Protein AF-A0A4Z2F9F1-F1 (afdb_monomer)

Mean predicted aligned error: 13.21 Å

Foldseek 3Di:
DDDDDPPPDDDPPADDDDDDPVVVVLLVVDDDPPPCVLVPCQDDPNDGHPRHPPCSVVVSVVNDCPPPDDDDDDPDDDPDDDD

Sequence (83 aa):
MPSLTLKLIFRVTCSQRRESASDRQRDQSLTFNDPLWPMQWELGEYNCSGVDLNVMPVWMNNVTGAGVVVSIIDDGESNTLPL

pLDDT: mean 71.01, std 18.09, range [33.97, 96.69]

Structure (mmCIF, N/CA/C/O backbone):
data_AF-A0A4Z2F9F1-F1
#
_entry.id   AF-A0A4Z2F9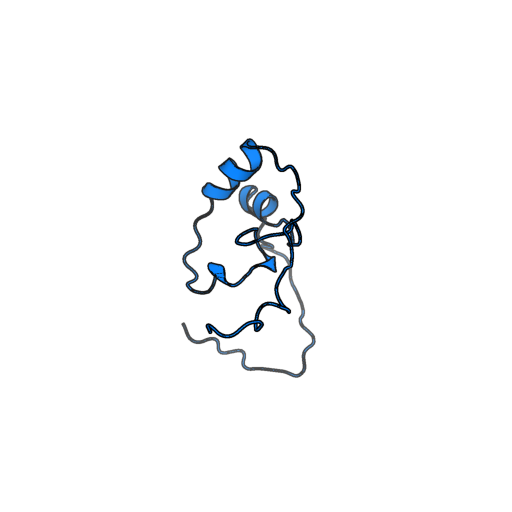F1-F1
#
loop_
_atom_site.group_PDB
_atom_site.id
_atom_site.type_symbol
_atom_site.label_atom_id
_atom_site.label_alt_id
_atom_site.label_comp_id
_atom_site.label_asym_id
_atom_site.label_entity_id
_atom_site.label_seq_id
_atom_site.pdbx_PDB_ins_code
_atom_site.Cartn_x
_atom_site.Cartn_y
_atom_site.Cartn_z
_atom_site.occupancy
_atom_site.B_iso_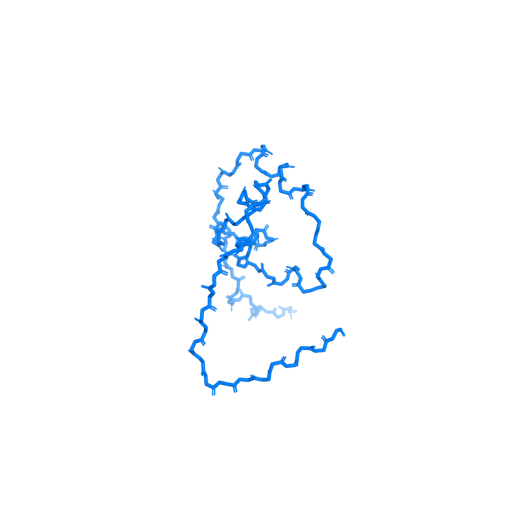or_equiv
_atom_site.auth_seq_id
_atom_site.auth_comp_id
_atom_site.auth_asym_id
_atom_site.auth_atom_id
_atom_site.pdbx_PDB_model_num
ATOM 1 N N . MET A 1 1 ? 45.038 2.947 23.411 1.00 39.66 1 MET A N 1
ATOM 2 C CA . MET A 1 1 ? 44.229 4.089 22.938 1.00 39.66 1 MET A CA 1
ATOM 3 C C . MET A 1 1 ? 43.242 3.575 21.897 1.00 39.66 1 MET A C 1
ATOM 5 O O . MET A 1 1 ? 43.667 3.375 20.765 1.00 39.66 1 MET A O 1
ATOM 9 N N . PRO A 1 2 ? 41.989 3.236 22.245 1.00 40.09 2 PRO A N 1
ATOM 10 C CA . PRO A 1 2 ? 41.014 2.843 21.239 1.00 40.09 2 PRO A CA 1
ATOM 11 C C . PRO A 1 2 ? 40.380 4.091 20.607 1.00 40.09 2 PRO A C 1
ATOM 13 O O . PRO A 1 2 ? 40.096 5.078 21.282 1.00 40.09 2 PRO A O 1
ATOM 16 N N . SER A 1 3 ? 40.239 4.021 19.287 1.00 40.69 3 SER A N 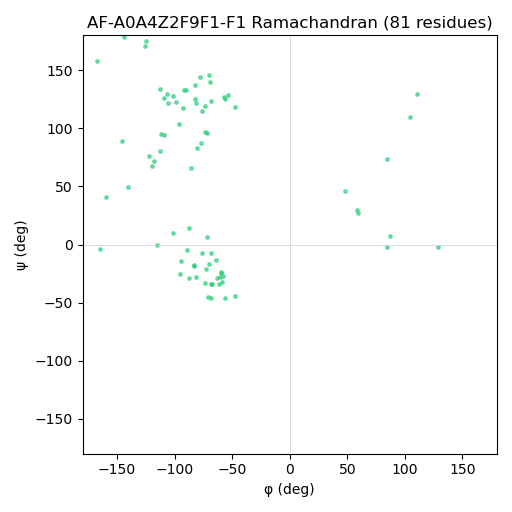1
ATOM 17 C CA . SER A 1 3 ? 39.788 5.064 18.368 1.00 40.69 3 SER A CA 1
ATOM 18 C C . SER A 1 3 ? 38.410 5.630 18.732 1.00 40.69 3 SER A C 1
ATOM 20 O O . SER A 1 3 ? 37.436 4.889 18.874 1.00 40.69 3 SER A O 1
ATOM 22 N N . LEU A 1 4 ? 38.345 6.954 18.881 1.00 44.03 4 LEU A N 1
ATOM 23 C CA . LEU A 1 4 ? 37.134 7.730 19.118 1.00 44.03 4 LEU A CA 1
ATOM 24 C C . LEU A 1 4 ? 36.546 8.199 17.779 1.00 44.03 4 LEU A C 1
ATOM 26 O O . LEU A 1 4 ? 37.235 8.801 16.962 1.00 44.03 4 LEU A O 1
ATOM 30 N N . THR A 1 5 ? 35.233 8.004 17.651 1.00 55.94 5 THR A N 1
ATOM 31 C CA . THR A 1 5 ? 34.324 8.810 16.819 1.00 55.94 5 THR A CA 1
ATOM 32 C C . THR A 1 5 ? 34.212 8.441 15.336 1.00 55.94 5 THR A C 1
ATOM 34 O O . THR A 1 5 ? 34.553 9.213 14.451 1.00 55.94 5 THR A O 1
ATOM 37 N N . LEU A 1 6 ? 33.528 7.324 15.074 1.00 42.38 6 LEU A N 1
ATOM 38 C CA . LEU A 1 6 ? 32.536 7.241 13.993 1.00 42.38 6 LEU A CA 1
ATOM 39 C C . LEU A 1 6 ? 31.180 6.881 14.624 1.00 42.38 6 LEU A C 1
ATOM 41 O O . LEU A 1 6 ? 30.680 5.765 14.536 1.00 42.38 6 LEU A O 1
ATOM 45 N N . LYS A 1 7 ? 30.627 7.811 15.406 1.00 53.56 7 LYS A N 1
ATOM 46 C CA . LYS A 1 7 ? 29.312 7.645 16.049 1.00 53.56 7 LYS A CA 1
ATOM 47 C C . LYS A 1 7 ? 28.534 8.956 16.004 1.00 53.56 7 LYS A C 1
ATOM 49 O O . LYS A 1 7 ? 28.042 9.451 17.008 1.00 53.56 7 LYS A O 1
ATOM 54 N N . LEU A 1 8 ? 28.485 9.539 14.814 1.00 46.69 8 LEU A N 1
ATOM 55 C CA . LEU A 1 8 ? 27.657 10.690 14.490 1.00 46.69 8 LEU A CA 1
ATOM 56 C C . LEU A 1 8 ? 27.238 10.483 13.033 1.00 46.69 8 LEU A C 1
ATOM 58 O O . LEU A 1 8 ? 28.066 10.679 12.158 1.00 46.69 8 LEU A O 1
ATOM 62 N N . ILE A 1 9 ? 26.117 9.803 12.763 1.00 51.69 9 ILE A N 1
ATOM 63 C CA . ILE A 1 9 ? 25.055 10.345 11.883 1.00 51.69 9 ILE A CA 1
ATOM 64 C C . ILE A 1 9 ? 23.710 9.580 11.989 1.00 51.69 9 ILE A C 1
ATOM 66 O O . ILE A 1 9 ? 22.718 10.054 11.460 1.00 51.69 9 ILE A O 1
ATOM 70 N N . PHE A 1 10 ? 23.571 8.490 12.754 1.00 33.97 10 PHE A N 1
ATOM 71 C CA . PHE A 1 10 ? 22.255 7.845 12.957 1.00 33.97 10 PHE A CA 1
ATOM 72 C C . PHE A 1 10 ? 21.874 7.775 14.442 1.00 33.97 10 PHE A C 1
ATOM 74 O O . PHE A 1 10 ? 21.967 6.742 15.097 1.00 33.97 10 PHE A O 1
ATOM 81 N N . ARG A 1 11 ? 21.449 8.909 15.005 1.00 44.94 11 ARG A N 1
ATOM 82 C CA . ARG A 1 11 ? 20.574 8.923 16.190 1.00 44.94 11 ARG A CA 1
ATOM 83 C C . ARG A 1 11 ? 19.269 9.604 15.807 1.00 44.94 11 ARG A C 1
ATOM 85 O O . ARG A 1 11 ? 18.998 10.716 16.239 1.00 44.94 11 ARG A O 1
ATOM 92 N N . VAL A 1 12 ? 18.459 8.915 15.007 1.00 47.12 12 VAL A N 1
ATOM 93 C CA . VAL A 1 12 ? 17.013 9.142 15.043 1.00 47.12 12 VAL A CA 1
ATOM 94 C C . VAL A 1 12 ? 16.543 8.499 16.345 1.00 47.12 12 VAL A C 1
ATOM 96 O O . VAL A 1 12 ? 16.450 7.281 16.457 1.00 47.12 12 VAL A O 1
ATOM 99 N N . THR A 1 13 ? 16.391 9.294 17.402 1.00 44.81 13 THR A N 1
ATOM 100 C CA . THR A 1 13 ? 15.781 8.809 18.643 1.00 44.81 13 THR A CA 1
ATOM 101 C C . THR A 1 13 ? 14.277 8.718 18.435 1.00 44.81 13 THR A C 1
ATOM 103 O O . THR A 1 13 ? 13.624 9.740 18.241 1.00 44.81 13 THR A O 1
ATOM 106 N N . CYS A 1 14 ? 13.758 7.492 18.489 1.00 51.84 14 CYS A N 1
ATOM 107 C CA . CYS A 1 14 ? 12.338 7.156 18.464 1.00 51.84 14 CYS A CA 1
ATOM 108 C C . CYS A 1 14 ? 11.526 8.025 19.440 1.00 51.84 14 CYS A C 1
ATOM 110 O O . CYS A 1 14 ? 11.754 7.975 20.652 1.00 51.84 14 CYS A O 1
ATOM 112 N N . SER A 1 15 ? 10.581 8.811 18.922 1.00 50.31 15 SER A N 1
ATOM 113 C CA . SER A 1 15 ? 9.564 9.482 19.735 1.00 50.31 15 SER A CA 1
ATOM 114 C C . SER A 1 15 ? 8.447 8.483 20.041 1.00 50.31 15 SER A C 1
ATOM 116 O O . SER A 1 15 ? 7.861 7.913 19.125 1.00 50.31 15 SER A O 1
ATOM 118 N N . GLN A 1 16 ? 8.166 8.237 21.323 1.00 49.97 16 GLN A N 1
ATOM 119 C CA . GLN A 1 16 ? 7.138 7.282 21.749 1.00 49.97 16 GLN A CA 1
ATOM 120 C C . GLN A 1 16 ? 5.736 7.835 21.463 1.00 49.97 16 GLN A C 1
ATOM 122 O O . GLN A 1 16 ? 5.162 8.556 22.285 1.00 49.97 16 GLN A O 1
ATOM 127 N N . ARG A 1 17 ? 5.148 7.452 20.328 1.00 56.72 17 ARG A N 1
ATOM 128 C CA . ARG A 1 17 ? 3.695 7.505 20.155 1.00 56.72 17 ARG A CA 1
ATOM 129 C C . ARG A 1 17 ? 3.080 6.447 21.078 1.00 56.72 17 ARG A C 1
ATOM 131 O O . ARG A 1 17 ? 3.467 5.282 21.054 1.00 56.72 17 ARG A O 1
ATOM 138 N N . ARG A 1 18 ? 2.170 6.856 21.969 1.00 53.66 18 ARG A N 1
ATOM 139 C CA . ARG A 1 18 ? 1.444 5.924 22.847 1.00 53.66 18 ARG A CA 1
ATOM 140 C C . ARG A 1 18 ? 0.349 5.236 22.045 1.00 53.66 18 ARG A C 1
ATOM 142 O O . ARG A 1 18 ? -0.785 5.704 22.031 1.00 53.66 18 ARG A O 1
ATOM 149 N N . GLU A 1 19 ? 0.696 4.138 21.398 1.00 58.59 19 GLU A N 1
ATOM 150 C CA . GLU A 1 19 ? -0.302 3.198 20.900 1.00 58.59 19 GLU A CA 1
ATOM 151 C C . GLU A 1 19 ? -0.829 2.330 22.040 1.00 58.59 19 GLU A C 1
ATOM 153 O O . GLU A 1 19 ? -0.112 2.000 22.993 1.00 58.59 19 GLU A O 1
ATOM 158 N N . SER A 1 20 ? -2.116 2.006 21.974 1.00 57.59 20 SER A N 1
ATOM 159 C CA . SER A 1 20 ? -2.766 1.191 22.990 1.00 57.59 20 SER A CA 1
ATOM 160 C C . SER A 1 20 ? -2.261 -0.257 22.898 1.00 57.59 20 SER A C 1
ATOM 162 O O . SER A 1 20 ? -1.970 -0.756 21.813 1.00 57.59 20 SER A O 1
ATOM 164 N N . ALA A 1 21 ? -2.144 -0.971 24.024 1.00 57.25 21 ALA A N 1
ATOM 165 C CA . ALA A 1 21 ? -1.688 -2.370 24.012 1.00 57.25 21 ALA A CA 1
ATOM 166 C C . ALA A 1 21 ? -2.578 -3.276 23.132 1.00 57.25 21 ALA A C 1
ATOM 168 O O . ALA A 1 21 ? -2.100 -4.260 22.573 1.00 57.25 21 ALA A O 1
ATOM 169 N N . SER A 1 22 ? -3.853 -2.909 22.968 1.00 59.69 22 SER A N 1
ATOM 170 C CA . SER A 1 22 ? -4.791 -3.559 22.054 1.00 59.69 22 SER A CA 1
ATOM 171 C C . SER A 1 22 ? -4.455 -3.369 20.576 1.00 59.69 22 SER A C 1
ATOM 173 O O . SER A 1 22 ? -4.702 -4.295 19.811 1.00 59.69 22 SER A O 1
ATOM 175 N N . ASP A 1 23 ? -3.896 -2.227 20.162 1.00 58.41 23 ASP A N 1
ATOM 176 C CA . ASP A 1 23 ? -3.511 -2.005 18.757 1.00 58.41 23 ASP A CA 1
ATOM 177 C C . ASP A 1 23 ? -2.332 -2.898 18.376 1.00 58.41 23 ASP A C 1
ATOM 179 O O . ASP A 1 23 ? -2.411 -3.650 17.406 1.00 58.41 23 ASP A O 1
ATOM 183 N N . ARG A 1 24 ? -1.306 -2.949 19.235 1.00 58.56 24 ARG A N 1
ATOM 184 C CA . ARG A 1 24 ? -0.142 -3.835 19.051 1.00 58.56 24 ARG A CA 1
ATOM 185 C C . ARG A 1 24 ? -0.510 -5.314 18.975 1.00 58.56 24 ARG A C 1
ATOM 187 O O . ARG A 1 24 ? 0.177 -6.092 18.325 1.00 58.56 24 ARG A O 1
ATOM 194 N N . GLN A 1 25 ? -1.559 -5.723 19.685 1.00 55.22 25 GLN A N 1
ATOM 195 C CA . GLN A 1 25 ? -1.998 -7.116 19.717 1.00 55.22 25 GLN A CA 1
ATOM 196 C C . GLN A 1 25 ? -2.859 -7.489 18.501 1.00 55.22 25 GLN A C 1
ATOM 198 O O . GLN A 1 25 ? -2.861 -8.649 18.096 1.00 55.22 25 GLN A O 1
ATOM 203 N N . ARG A 1 26 ? -3.570 -6.528 17.898 1.00 55.41 26 ARG A N 1
ATOM 204 C CA . ARG A 1 26 ? -4.309 -6.757 16.648 1.00 55.41 26 ARG A CA 1
ATOM 205 C C . ARG A 1 26 ? -3.370 -6.865 15.444 1.00 55.41 26 ARG A C 1
ATOM 207 O O . ARG A 1 26 ? -3.638 -7.668 14.552 1.00 55.41 26 ARG A O 1
ATOM 214 N N . ASP A 1 27 ? -2.252 -6.137 15.471 1.00 58.78 27 ASP A N 1
ATOM 215 C CA . ASP A 1 27 ? -1.217 -6.148 14.422 1.00 58.78 27 ASP A CA 1
ATOM 216 C C . ASP A 1 27 ? -0.570 -7.521 14.222 1.00 58.78 27 ASP A C 1
ATOM 218 O O . ASP A 1 27 ? -0.348 -7.977 13.105 1.00 58.78 27 ASP A O 1
ATOM 222 N N . GLN A 1 28 ? -0.437 -8.283 15.307 1.00 61.19 28 GLN A N 1
ATOM 223 C CA . GLN A 1 28 ? 0.125 -9.638 15.289 1.00 61.19 28 GLN A CA 1
ATOM 224 C C . GLN A 1 28 ? -0.743 -10.687 14.568 1.00 61.19 28 GLN A C 1
ATOM 226 O O . GLN A 1 28 ? -0.306 -11.827 14.418 1.00 61.19 28 GLN A O 1
ATOM 231 N N . SER A 1 29 ? -1.971 -10.349 14.153 1.00 65.56 29 SER A N 1
ATOM 232 C CA . SER A 1 29 ? -2.848 -11.274 13.416 1.00 65.56 29 SER A CA 1
ATOM 233 C C . SER A 1 29 ? -2.562 -11.330 11.911 1.00 65.56 29 SER A C 1
ATOM 235 O O . SER A 1 29 ? -2.959 -12.296 11.258 1.00 65.56 29 SER A O 1
ATOM 237 N N . LEU A 1 30 ? -1.862 -10.331 11.364 1.00 74.56 30 LEU A N 1
ATOM 238 C CA . LEU A 1 30 ? -1.475 -10.282 9.958 1.00 74.56 30 LEU A CA 1
ATOM 239 C C . LEU A 1 30 ? -0.077 -10.889 9.790 1.00 74.56 30 LEU A C 1
ATOM 241 O O . LEU A 1 30 ? 0.907 -10.395 10.336 1.00 74.56 30 LEU A O 1
ATOM 245 N N . THR A 1 31 ? 0.015 -11.983 9.034 1.00 80.00 31 THR A N 1
ATOM 246 C CA . THR A 1 31 ? 1.290 -12.634 8.701 1.00 80.00 31 THR A CA 1
ATOM 247 C C . THR A 1 31 ? 1.664 -12.345 7.255 1.00 80.00 31 THR A C 1
ATOM 249 O O . THR A 1 31 ? 0.924 -12.718 6.342 1.00 80.00 31 THR A O 1
ATOM 252 N N . PHE A 1 32 ? 2.830 -11.737 7.045 1.00 84.88 32 PHE A N 1
ATOM 253 C CA . PHE A 1 32 ? 3.365 -11.425 5.722 1.00 84.88 32 PHE A CA 1
ATOM 254 C C . PHE A 1 32 ? 4.517 -12.378 5.386 1.00 84.88 32 PHE A C 1
ATOM 256 O O . PHE A 1 32 ? 5.436 -12.551 6.183 1.00 84.88 32 PHE A O 1
ATOM 263 N N . ASN A 1 33 ? 4.460 -12.997 4.204 1.00 88.50 33 ASN A N 1
ATOM 264 C CA . ASN A 1 33 ? 5.479 -13.939 3.715 1.00 88.50 33 ASN A CA 1
ATOM 265 C C . ASN A 1 33 ? 6.445 -13.303 2.698 1.00 88.50 33 ASN A C 1
ATOM 267 O O . ASN A 1 33 ? 7.211 -14.021 2.060 1.00 88.50 33 ASN A O 1
ATOM 271 N N . ASP A 1 34 ? 6.397 -11.980 2.523 1.00 87.44 34 ASP A N 1
ATOM 272 C CA . ASP A 1 34 ? 7.343 -11.243 1.684 1.00 87.44 34 ASP A CA 1
ATOM 273 C C . ASP A 1 34 ? 8.707 -11.161 2.407 1.00 87.44 34 ASP A C 1
ATOM 275 O O . ASP A 1 34 ? 8.782 -10.596 3.501 1.00 87.44 34 ASP A O 1
ATOM 279 N N . PRO A 1 35 ? 9.802 -11.712 1.845 1.00 89.25 35 PRO A N 1
ATOM 280 C CA . PRO A 1 35 ? 11.129 -11.636 2.458 1.00 89.25 35 PRO A CA 1
ATOM 281 C C . PRO A 1 35 ? 11.638 -10.203 2.659 1.00 89.25 35 PRO A C 1
ATOM 283 O O . PRO A 1 35 ? 12.485 -9.975 3.524 1.00 89.25 35 PRO A O 1
ATOM 286 N N . LEU A 1 36 ? 11.140 -9.248 1.866 1.00 88.00 36 LEU A N 1
ATOM 287 C CA . LEU A 1 36 ? 11.480 -7.828 1.956 1.00 88.00 36 LEU A CA 1
ATOM 288 C C . LEU A 1 36 ? 10.567 -7.060 2.916 1.00 88.00 36 LEU A C 1
ATOM 290 O O . LEU A 1 36 ? 10.850 -5.899 3.208 1.00 88.00 36 LEU A O 1
ATOM 294 N N . TRP A 1 37 ? 9.534 -7.702 3.469 1.00 86.25 37 TRP A N 1
ATOM 295 C CA . TRP A 1 37 ? 8.614 -7.107 4.438 1.00 86.25 37 TRP A CA 1
ATOM 296 C C . TRP A 1 37 ? 9.316 -6.358 5.587 1.00 86.25 37 TRP A C 1
ATOM 298 O O . TRP A 1 37 ? 8.944 -5.219 5.865 1.00 86.25 37 TRP A O 1
ATOM 308 N N . PRO A 1 38 ? 10.395 -6.887 6.211 1.00 84.06 38 PRO A N 1
ATOM 309 C CA . PRO A 1 38 ? 11.087 -6.172 7.287 1.00 84.06 38 PRO A CA 1
ATOM 310 C C . PRO A 1 38 ? 11.757 -4.855 6.852 1.00 84.06 38 PRO A C 1
ATOM 312 O O . PRO A 1 38 ? 12.192 -4.087 7.710 1.00 84.06 38 PRO A O 1
ATOM 315 N N . MET A 1 39 ? 11.899 -4.611 5.543 1.00 84.94 39 MET A N 1
ATOM 316 C CA . MET A 1 39 ? 12.501 -3.400 4.975 1.00 84.94 39 MET A CA 1
ATOM 317 C C . MET A 1 39 ? 11.468 -2.318 4.620 1.00 84.94 39 MET A C 1
ATOM 319 O O . MET A 1 39 ? 11.864 -1.171 4.416 1.00 84.94 39 MET A O 1
ATOM 323 N N . GLN A 1 40 ? 10.175 -2.654 4.578 1.00 87.88 40 GLN A N 1
ATOM 324 C CA . GLN A 1 40 ? 9.071 -1.752 4.221 1.00 87.88 40 GLN A CA 1
ATOM 325 C C . GLN A 1 40 ? 8.587 -0.963 5.447 1.00 87.88 40 GLN A C 1
ATOM 327 O O . GLN A 1 40 ? 7.482 -1.147 5.961 1.00 87.88 40 GLN A O 1
ATOM 332 N N . TRP A 1 41 ? 9.458 -0.094 5.960 1.00 84.88 41 TRP A N 1
ATOM 333 C CA . TRP A 1 41 ? 9.207 0.723 7.153 1.00 84.88 41 TRP A CA 1
ATOM 334 C C . TRP A 1 41 ? 7.994 1.653 7.007 1.00 84.88 41 TRP A C 1
ATOM 336 O O . TRP A 1 41 ? 7.408 2.061 8.004 1.00 84.88 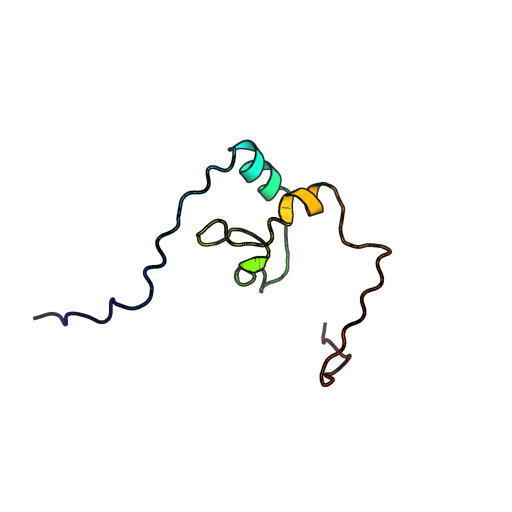41 TRP A O 1
ATOM 346 N N . GLU A 1 42 ? 7.618 1.992 5.777 1.00 86.94 42 GLU A N 1
ATOM 347 C CA . GLU A 1 42 ? 6.512 2.886 5.463 1.00 86.94 42 GLU A CA 1
ATOM 348 C C . GLU A 1 42 ? 5.133 2.256 5.706 1.00 86.94 42 GLU A C 1
ATOM 350 O O . GLU A 1 42 ? 4.152 2.983 5.868 1.00 86.94 42 GLU A O 1
ATOM 355 N N . LEU A 1 43 ? 5.041 0.922 5.748 1.00 86.75 43 LEU A N 1
ATOM 356 C CA . LEU A 1 43 ? 3.771 0.202 5.888 1.00 86.75 43 LEU A CA 1
ATOM 357 C C . LEU A 1 43 ? 3.457 -0.175 7.340 1.00 86.75 43 LEU A C 1
ATOM 359 O O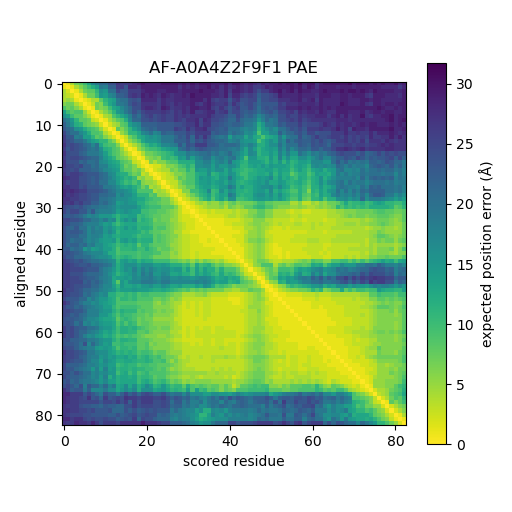 . LEU A 1 43 ? 2.287 -0.322 7.685 1.00 86.75 43 LEU A O 1
ATOM 363 N N . GLY A 1 44 ? 4.461 -0.308 8.20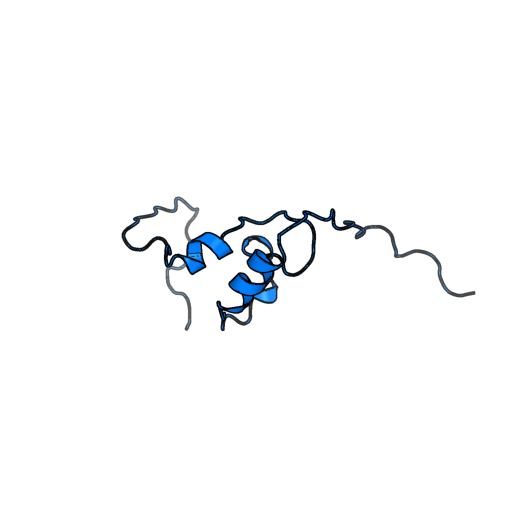5 1.00 77.62 44 GLY A N 1
ATOM 364 C CA . GLY A 1 44 ? 4.249 -0.695 9.596 1.00 77.62 44 GLY A CA 1
ATOM 365 C C . GLY A 1 44 ? 5.478 -0.501 10.474 1.00 77.62 44 GLY A C 1
ATOM 366 O O . GLY A 1 44 ? 6.619 -0.444 10.008 1.00 77.62 44 GLY A O 1
ATOM 367 N N . GLU A 1 45 ? 5.239 -0.394 11.778 1.00 66.75 45 GLU A N 1
ATOM 368 C CA . GLU A 1 45 ? 6.242 0.061 12.732 1.00 66.75 45 GLU A CA 1
ATOM 369 C C . GLU A 1 45 ? 7.216 -1.066 13.129 1.00 66.75 45 GLU A C 1
ATOM 371 O O . GLU A 1 45 ? 7.084 -1.698 14.175 1.00 66.75 45 GLU A O 1
ATOM 376 N N . TYR A 1 46 ? 8.245 -1.315 12.311 1.00 59.88 46 TYR A N 1
ATOM 377 C CA . TYR A 1 46 ? 9.291 -2.286 12.665 1.00 59.88 46 TYR A CA 1
ATOM 378 C C . TYR A 1 46 ? 10.442 -1.693 13.481 1.00 59.88 46 TYR A C 1
ATOM 380 O O . TYR A 1 46 ? 11.067 -2.426 14.245 1.00 59.88 46 TYR A O 1
ATOM 388 N N . ASN A 1 47 ? 10.770 -0.399 13.338 1.00 54.72 47 ASN A N 1
ATOM 389 C CA . ASN A 1 47 ? 12.042 0.109 13.878 1.00 54.72 47 ASN A CA 1
AT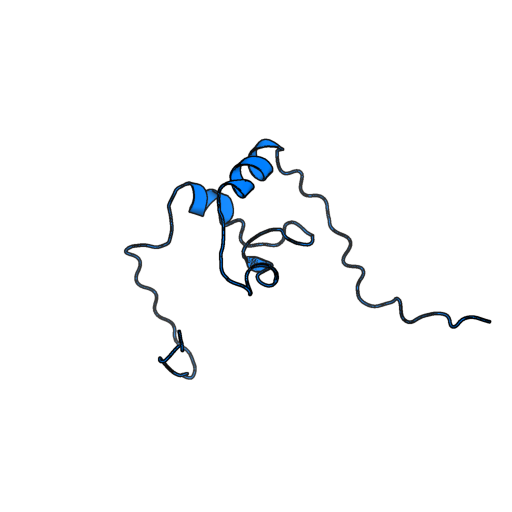OM 390 C C . ASN A 1 47 ? 12.149 1.627 14.125 1.00 54.72 47 ASN A C 1
ATOM 392 O O . ASN A 1 47 ? 13.233 2.180 13.963 1.00 54.72 47 ASN A O 1
ATOM 396 N N . CYS A 1 48 ? 11.089 2.261 14.646 1.00 52.72 48 CYS A N 1
ATOM 397 C CA . CYS A 1 48 ? 11.052 3.596 15.285 1.00 52.72 48 CYS A CA 1
ATOM 398 C C . CYS A 1 48 ? 10.316 4.692 14.496 1.00 52.72 48 CYS A C 1
ATOM 400 O O . CYS A 1 48 ? 10.718 5.026 13.385 1.00 52.72 48 CYS A O 1
ATOM 402 N N . SER A 1 49 ? 9.401 5.380 15.201 1.00 58.62 49 SER A N 1
ATOM 403 C CA . SER A 1 49 ? 9.105 6.836 15.197 1.00 58.62 49 SER A CA 1
ATOM 404 C C . SER A 1 49 ? 7.626 7.199 15.003 1.00 58.62 49 SER A C 1
ATOM 406 O O . SER A 1 49 ? 7.315 8.390 15.024 1.00 58.62 49 SER A O 1
ATOM 408 N N . GLY A 1 50 ? 6.716 6.240 14.819 1.00 63.22 50 GLY A N 1
ATOM 409 C CA . GLY A 1 50 ? 5.314 6.510 14.486 1.00 63.22 50 GLY A CA 1
ATOM 410 C C . GLY A 1 50 ? 5.146 7.300 13.185 1.00 63.22 50 GLY A C 1
ATOM 411 O O . GLY A 1 50 ? 4.193 8.074 13.059 1.00 63.22 50 GLY A O 1
ATOM 412 N N . VAL A 1 51 ? 6.117 7.166 12.273 1.00 77.06 51 VAL A N 1
ATOM 413 C CA . VAL A 1 51 ? 6.138 7.775 10.938 1.00 77.06 51 VAL A CA 1
ATOM 414 C C . VAL A 1 51 ? 6.025 6.645 9.921 1.00 77.06 51 VAL A C 1
ATOM 416 O O . VAL A 1 51 ? 7.018 6.184 9.370 1.00 77.06 51 VAL A O 1
ATOM 419 N N . ASP A 1 52 ? 4.796 6.201 9.718 1.00 85.19 52 ASP A N 1
ATOM 420 C CA . ASP A 1 52 ? 4.383 5.210 8.730 1.00 85.19 52 ASP A CA 1
ATOM 421 C C . ASP A 1 52 ? 2.993 5.603 8.196 1.00 85.19 52 ASP A C 1
ATOM 423 O O . ASP A 1 52 ? 2.412 6.622 8.593 1.00 85.19 52 ASP A O 1
ATOM 427 N N . LEU A 1 53 ? 2.461 4.822 7.259 1.00 88.31 53 LEU A N 1
ATOM 428 C CA . LEU A 1 53 ? 1.130 5.040 6.694 1.00 88.31 53 LEU A CA 1
ATOM 429 C C . LEU A 1 53 ? -0.012 4.595 7.626 1.00 88.31 53 LEU A C 1
ATOM 431 O O . LEU A 1 53 ? -1.173 4.852 7.304 1.00 88.31 53 LEU A O 1
ATOM 435 N N . ASN A 1 54 ? 0.284 3.942 8.757 1.00 86.69 54 ASN A N 1
ATOM 436 C CA . ASN A 1 54 ? -0.680 3.361 9.694 1.00 86.69 54 ASN A CA 1
ATOM 437 C C . ASN A 1 54 ? -1.758 2.515 8.985 1.00 86.69 54 ASN A C 1
ATOM 439 O O . ASN A 1 54 ? -2.962 2.667 9.213 1.00 86.69 54 ASN A O 1
ATOM 443 N N . VAL A 1 55 ? -1.329 1.649 8.059 1.00 87.56 55 VAL A N 1
ATOM 444 C CA . VAL A 1 55 ? -2.238 0.874 7.195 1.00 87.56 55 VAL A CA 1
ATOM 445 C C . VAL A 1 55 ? -2.756 -0.404 7.871 1.00 87.56 55 VAL A C 1
ATOM 447 O O . VAL A 1 55 ? -3.796 -0.937 7.482 1.00 87.56 55 VAL A O 1
ATOM 450 N N . MET A 1 56 ? -2.099 -0.870 8.937 1.00 87.69 56 MET A N 1
ATOM 451 C CA . MET A 1 56 ? -2.429 -2.132 9.612 1.00 87.69 56 MET A CA 1
ATOM 452 C C . MET A 1 56 ? -3.888 -2.224 10.092 1.00 87.69 56 MET A C 1
ATOM 454 O O . MET A 1 56 ? -4.552 -3.214 9.768 1.00 87.69 56 MET A O 1
ATOM 458 N N . PRO A 1 57 ? -4.476 -1.203 10.754 1.00 87.88 57 PRO A N 1
ATOM 459 C CA . PRO A 1 57 ? -5.886 -1.252 11.145 1.00 87.88 57 PRO A CA 1
ATOM 460 C C . PRO A 1 57 ? -6.850 -1.331 9.951 1.00 87.88 57 PRO A C 1
ATOM 462 O O . PRO A 1 57 ? -7.942 -1.885 10.073 1.00 87.88 57 PRO A O 1
ATOM 465 N N . VAL A 1 58 ? -6.476 -0.786 8.789 1.00 90.81 58 VAL A N 1
ATOM 466 C CA . VAL A 1 58 ? -7.285 -0.836 7.559 1.00 90.81 58 VAL A CA 1
ATOM 467 C C . VAL A 1 58 ? -7.287 -2.256 6.994 1.00 90.81 58 VAL A C 1
ATOM 469 O O . VAL A 1 58 ? -8.346 -2.804 6.680 1.00 90.81 58 VAL A O 1
ATOM 472 N N . TRP A 1 59 ? -6.117 -2.892 6.948 1.00 91.00 59 TRP A N 1
ATOM 473 C CA . TRP A 1 59 ? -5.970 -4.266 6.471 1.00 91.00 59 TRP A CA 1
ATOM 474 C C . TRP A 1 59 ? -6.608 -5.300 7.400 1.00 91.00 59 TRP A C 1
ATOM 476 O O . TRP A 1 59 ? -7.214 -6.251 6.910 1.00 91.00 59 TRP A O 1
ATOM 486 N N . MET A 1 60 ? -6.606 -5.082 8.719 1.00 88.44 60 MET A N 1
ATOM 487 C CA . MET A 1 60 ? -7.375 -5.913 9.664 1.00 88.44 60 MET A CA 1
ATOM 488 C C . MET A 1 60 ? -8.882 -5.883 9.407 1.00 88.44 60 MET A C 1
ATOM 490 O O . MET A 1 60 ? -9.583 -6.844 9.710 1.00 88.44 60 MET A O 1
ATOM 494 N N . ASN A 1 61 ? -9.386 -4.784 8.843 1.00 91.44 61 ASN A N 1
ATOM 495 C CA . ASN A 1 61 ? -10.778 -4.654 8.422 1.00 91.44 61 ASN A CA 1
ATOM 496 C C . ASN A 1 61 ? -11.013 -5.171 6.990 1.00 91.44 61 ASN A C 1
ATOM 498 O O . ASN A 1 61 ? -12.062 -4.904 6.407 1.00 91.44 61 ASN A O 1
ATOM 502 N N . ASN A 1 62 ? -10.054 -5.915 6.424 1.00 91.56 62 ASN A N 1
ATOM 503 C CA . ASN A 1 62 ? -10.111 -6.510 5.089 1.00 91.56 62 ASN A CA 1
ATOM 504 C C . ASN A 1 62 ? -10.317 -5.481 3.959 1.00 91.56 62 ASN A C 1
ATOM 506 O O . ASN A 1 62 ? -10.907 -5.778 2.919 1.00 91.56 62 ASN A O 1
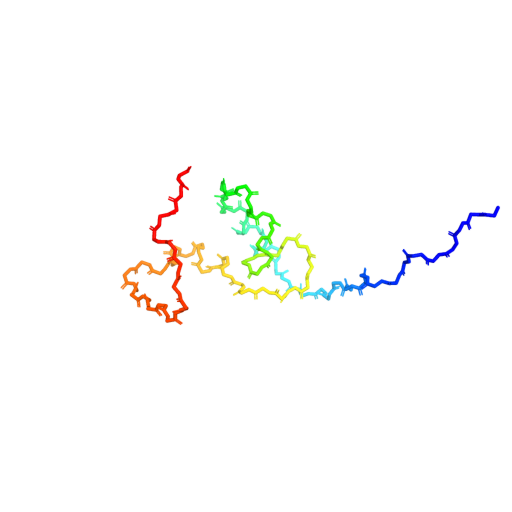ATOM 510 N N . VAL A 1 63 ? -9.839 -4.250 4.158 1.00 94.25 63 VAL A N 1
ATOM 511 C CA . VAL A 1 63 ? -9.862 -3.196 3.140 1.00 94.25 63 VAL A CA 1
ATOM 512 C C . VAL A 1 63 ? -8.510 -3.179 2.437 1.00 94.25 63 VAL A C 1
ATOM 514 O O . VAL A 1 63 ? -7.531 -2.693 2.985 1.00 94.25 63 VAL A O 1
ATOM 517 N N . THR A 1 64 ? -8.448 -3.714 1.219 1.00 94.31 64 THR A N 1
ATOM 518 C CA . THR A 1 64 ? -7.182 -3.956 0.494 1.00 94.31 64 THR A CA 1
ATOM 519 C C . THR A 1 64 ? -7.025 -3.134 -0.789 1.00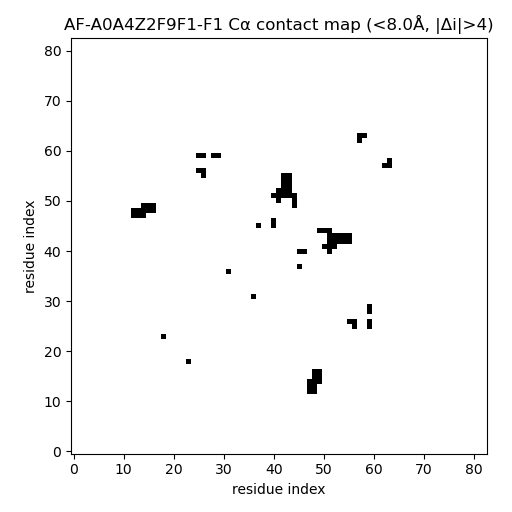 94.31 64 THR A C 1
ATOM 521 O O . THR A 1 64 ? -6.028 -3.271 -1.487 1.00 94.31 64 THR A O 1
ATOM 524 N N . GLY A 1 65 ? -8.013 -2.299 -1.133 1.00 94.44 65 GLY A N 1
ATOM 525 C CA . GLY A 1 65 ? -8.077 -1.611 -2.432 1.00 94.44 65 GLY A CA 1
ATOM 526 C C . GLY A 1 65 ? -8.755 -2.424 -3.543 1.00 94.44 65 GLY A C 1
ATOM 527 O O . GLY A 1 65 ? -8.779 -1.991 -4.693 1.00 94.44 65 GLY A O 1
ATOM 528 N N . ALA A 1 66 ? -9.346 -3.582 -3.223 1.00 96.25 66 ALA A N 1
ATOM 529 C CA . ALA A 1 66 ? -10.129 -4.365 -4.176 1.00 96.25 66 ALA A CA 1
ATOM 530 C C . ALA A 1 66 ? -11.244 -3.520 -4.833 1.00 96.25 66 ALA A C 1
ATOM 532 O O . ALA A 1 66 ? -12.030 -2.867 -4.148 1.00 96.25 66 ALA A O 1
ATOM 533 N N . GLY A 1 67 ? -11.313 -3.544 -6.168 1.00 96.50 67 GLY A N 1
ATOM 534 C CA . GLY A 1 67 ? -12.282 -2.769 -6.955 1.00 96.50 67 GLY A CA 1
ATOM 535 C C . GLY A 1 67 ? -11.873 -1.319 -7.249 1.00 96.50 67 GLY A C 1
ATOM 536 O O . GLY A 1 67 ? -12.597 -0.629 -7.965 1.00 96.50 67 GLY A O 1
ATOM 537 N N . VAL A 1 68 ? -10.722 -0.858 -6.749 1.00 96.69 68 VAL A N 1
ATOM 538 C CA . VAL A 1 68 ? -10.154 0.455 -7.084 1.00 96.69 68 VAL A CA 1
ATOM 539 C C . VAL A 1 68 ? -9.234 0.324 -8.300 1.00 96.69 68 VAL A C 1
ATOM 541 O O . VAL A 1 68 ? -8.384 -0.561 -8.352 1.00 96.69 68 VAL A O 1
ATOM 544 N N . VAL A 1 69 ? -9.388 1.224 -9.276 1.00 95.19 69 VAL A N 1
ATOM 545 C CA . VAL A 1 69 ? -8.479 1.346 -10.426 1.00 95.19 69 VAL A CA 1
ATOM 546 C C . VAL A 1 69 ? -7.501 2.483 -10.156 1.00 95.19 69 VAL A C 1
ATOM 548 O O . VAL A 1 69 ? -7.917 3.619 -9.929 1.00 95.19 69 VAL A O 1
ATOM 551 N N . VAL A 1 70 ? -6.206 2.177 -10.193 1.00 92.00 70 VAL A N 1
ATOM 552 C CA . VAL A 1 70 ? -5.115 3.143 -10.016 1.00 92.00 70 VAL A CA 1
ATOM 553 C C . VAL A 1 70 ? -4.371 3.280 -11.342 1.00 92.00 70 VAL A C 1
ATOM 555 O O . VAL A 1 70 ? -4.066 2.277 -11.982 1.00 92.00 70 VAL A O 1
ATOM 558 N N . SER A 1 71 ? -4.084 4.515 -11.758 1.00 92.00 71 SER A N 1
ATOM 559 C CA . SER A 1 71 ? -3.240 4.797 -12.922 1.00 92.00 71 SER A CA 1
ATOM 560 C C . SER A 1 71 ? -1.917 5.379 -12.446 1.00 92.00 71 SER A C 1
ATOM 562 O O . SER A 1 71 ? -1.913 6.378 -11.729 1.00 92.00 71 SER A O 1
ATOM 564 N N . ILE A 1 72 ? -0.810 4.769 -12.863 1.00 87.56 72 ILE A N 1
ATOM 565 C CA . ILE A 1 72 ? 0.546 5.262 -12.615 1.00 87.56 72 ILE A CA 1
ATOM 566 C C . ILE A 1 72 ? 1.016 5.943 -13.902 1.00 87.56 72 ILE A C 1
ATOM 568 O O . ILE A 1 72 ? 0.898 5.369 -14.983 1.00 87.56 72 ILE A O 1
ATOM 572 N N . ILE A 1 73 ? 1.490 7.182 -13.795 1.00 90.25 73 ILE A N 1
ATOM 573 C CA . ILE A 1 73 ? 2.075 7.929 -14.912 1.00 90.25 73 ILE A CA 1
ATOM 574 C C . ILE A 1 73 ? 3.561 8.070 -14.586 1.00 90.25 73 ILE A C 1
ATOM 576 O O . ILE A 1 73 ? 3.932 8.955 -13.820 1.00 90.25 73 ILE A O 1
ATOM 580 N N . ASP A 1 74 ? 4.365 7.153 -15.121 1.00 87.19 74 ASP A N 1
ATOM 581 C CA . ASP A 1 74 ? 5.812 7.053 -14.894 1.00 87.19 74 ASP A CA 1
ATOM 582 C C . ASP A 1 74 ? 6.582 7.072 -16.228 1.00 87.19 74 ASP A C 1
ATOM 584 O O . ASP A 1 74 ? 5.972 7.074 -17.302 1.00 87.19 74 ASP A O 1
ATOM 588 N N . ASP A 1 75 ? 7.912 7.094 -16.171 1.00 86.75 75 ASP A N 1
ATOM 589 C CA . ASP A 1 75 ? 8.806 7.108 -17.338 1.00 86.75 75 ASP A CA 1
ATOM 590 C C . ASP A 1 75 ? 8.839 5.783 -18.126 1.00 86.75 75 ASP A C 1
ATOM 592 O O . ASP A 1 75 ? 9.180 5.773 -19.313 1.00 86.75 75 ASP A O 1
ATOM 596 N N . GLY A 1 76 ? 8.368 4.702 -17.504 1.00 70.38 76 GLY A N 1
ATOM 597 C CA . GLY A 1 76 ? 8.059 3.422 -18.128 1.00 70.38 76 GLY A CA 1
ATOM 598 C C . GLY A 1 76 ? 9.104 2.350 -17.836 1.00 70.38 76 GLY A C 1
ATOM 599 O O . GLY A 1 76 ? 10.188 2.343 -18.415 1.00 70.38 76 GLY A O 1
ATOM 600 N N . GLU A 1 77 ? 8.718 1.362 -17.025 1.00 69.38 77 GLU A N 1
ATOM 601 C CA . GLU A 1 77 ? 9.484 0.136 -16.782 1.00 69.38 77 GLU A CA 1
ATOM 602 C C . GLU A 1 77 ? 8.663 -1.140 -17.048 1.00 69.38 77 GLU A C 1
ATOM 604 O O . GLU A 1 77 ? 7.462 -1.108 -17.324 1.00 69.38 77 GLU A O 1
ATOM 609 N N . SER A 1 78 ? 9.356 -2.282 -17.039 1.00 64.50 78 SER A N 1
ATOM 610 C CA . SER A 1 78 ? 8.850 -3.591 -17.462 1.00 64.50 78 SER A CA 1
ATOM 611 C C . SER A 1 78 ? 7.597 -4.036 -16.696 1.00 64.50 78 SER A C 1
ATOM 613 O O . SER A 1 78 ? 7.613 -4.191 -15.480 1.00 64.50 78 SER A O 1
ATOM 615 N N . ASN A 1 79 ? 6.545 -4.400 -17.434 1.00 64.75 79 ASN A N 1
ATOM 616 C CA . ASN A 1 79 ? 5.340 -5.069 -16.924 1.00 64.75 79 ASN A CA 1
ATOM 617 C C . ASN A 1 79 ? 5.565 -6.544 -16.523 1.00 64.75 79 ASN A C 1
ATOM 619 O O . ASN A 1 79 ? 4.606 -7.267 -16.252 1.00 64.75 79 ASN A O 1
ATOM 623 N N . THR A 1 80 ? 6.813 -7.013 -16.551 1.00 62.66 80 THR A N 1
ATOM 624 C CA . THR A 1 80 ? 7.181 -8.394 -16.242 1.00 62.66 80 THR A CA 1
ATOM 625 C C . THR A 1 80 ? 7.912 -8.424 -14.906 1.00 62.66 80 THR A C 1
ATOM 627 O O . THR A 1 80 ? 9.125 -8.227 -14.854 1.00 62.66 80 THR A O 1
ATOM 630 N N . LEU A 1 81 ? 7.169 -8.677 -13.829 1.00 68.69 81 LEU A N 1
ATOM 631 C CA . LEU A 1 81 ? 7.738 -9.073 -12.543 1.00 68.69 81 LEU A CA 1
ATOM 632 C C . LEU A 1 81 ? 8.006 -10.589 -12.585 1.00 68.69 81 LEU A C 1
ATOM 634 O O . LEU A 1 81 ? 7.084 -11.346 -12.903 1.00 68.69 81 LEU A O 1
ATOM 638 N N . PRO A 1 82 ? 9.236 -11.062 -12.320 1.00 65.06 82 PRO A N 1
ATOM 639 C CA . PRO A 1 82 ? 9.484 -12.486 -12.139 1.00 65.06 82 PRO A CA 1
ATOM 640 C C . PRO A 1 82 ? 8.852 -12.971 -10.824 1.00 65.06 82 PRO A C 1
ATOM 642 O O . PRO A 1 82 ? 8.892 -12.260 -9.820 1.00 65.06 82 PRO A O 1
ATOM 645 N N . LEU A 1 83 ? 8.257 -14.169 -10.878 1.00 49.56 83 LEU A N 1
ATOM 646 C CA . LEU A 1 83 ? 7.724 -14.913 -9.729 1.00 49.56 83 LEU A CA 1
ATOM 647 C C . LEU A 1 83 ? 8.825 -15.303 -8.738 1.00 49.56 83 LEU A C 1
ATOM 649 O O . LEU A 1 83 ? 9.916 -15.701 -9.212 1.00 49.56 83 LEU A O 1
#

Secondary structure (DSSP, 8-state):
-PPP----S-----------HHHHHHHTT-----TTGGG-TTTS-SSSSS-S---HHHHHTT---TT-------S---S----

InterPro domains:
  IPR036852 Peptidase S8/S53 domain superfamily [G3DSA:3.40.50.200] (23-82)
  IPR036852 Peptidase S8/S53 domain superfamily [SSF52743] (27-78)

Organism: NCBI:txid230148

Solvent-accessible surface area (backbone atoms only — not comparable to full-atom values): 6122 Å² total; per-residue (Å²): 136,82,87,81,81,95,82,83,87,85,80,83,74,61,53,85,67,87,72,55,76,68,57,64,59,57,54,71,73,67,84,80,87,57,90,62,54,89,71,47,50,55,55,42,92,79,84,71,47,85,72,48,66,72,44,56,74,46,48,75,70,71,54,81,62,84,94,65,87,82,87,86,91,73,97,77,79,80,94,71,79,84,132

Radius of gyration: 18.58 Å; Cα contacts (8 Å, |Δi|>4): 43; chains: 1; bounding box: 56×26×42 Å